Protein AF-A0AA86DYF2-F1 (afdb_monomer)

Solvent-accessible surface area (backbone atoms only — not comparable to full-atom values): 3297 Å² total; per-residue (Å²): 108,77,69,67,76,76,53,74,90,58,85,82,54,67,67,58,54,51,53,51,53,53,50,50,40,68,74,68,48,88,61,41,71,45,78,41,85,102,74,51,73,45,81,48,82,71,81,77,129

Secondary structure (DSSP, 8-state):
-THHHH-SS----HHHHHHHHHHHHHHH-S-EEEEETTTEEEEE-----

pLDDT: mean 76.88, std 15.62, range [42.72, 92.44]

Foldseek 3Di:
DVVCVPDPPDDDDPVVLVVVVVVVCVPVPQWDWDQDPPPGIDTDPRPDD

Structure (mmCIF, N/CA/C/O backbone):
data_AF-A0AA86DYF2-F1
#
_entry.id   AF-A0AA86DYF2-F1
#
loop_
_atom_site.group_PDB
_atom_site.id
_atom_site.type_symbol
_atom_site.label_atom_id
_atom_site.label_alt_id
_atom_site.label_comp_id
_atom_site.label_asym_id
_atom_site.label_entity_id
_atom_site.label_seq_id
_atom_site.pdbx_PDB_ins_code
_atom_site.Cartn_x
_atom_site.Cartn_y
_atom_site.Cartn_z
_atom_site.occupancy
_atom_site.B_iso_or_equiv
_atom_site.auth_seq_id
_atom_site.auth_comp_id
_atom_site.auth_asym_id
_atom_site.auth_atom_id
_atom_site.pdbx_PDB_model_num
ATOM 1 N N . MET A 1 1 ? -3.410 -20.788 -9.096 1.00 49.00 1 MET A N 1
ATOM 2 C CA . MET A 1 1 ? -3.203 -20.035 -7.834 1.00 49.00 1 MET A CA 1
ATOM 3 C C . MET A 1 1 ? -3.435 -18.550 -8.104 1.00 49.00 1 MET A C 1
ATOM 5 O O . MET A 1 1 ? -3.495 -18.182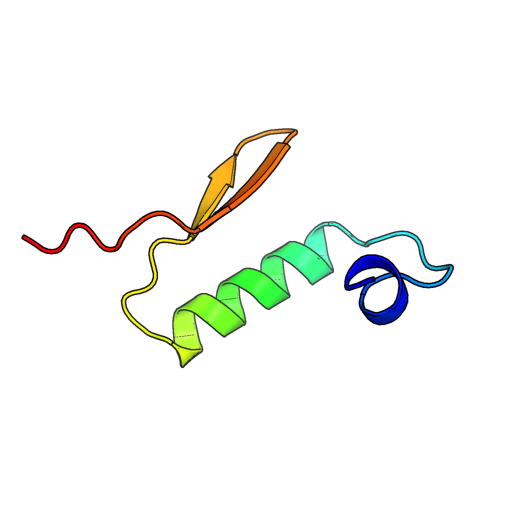 -9.266 1.00 49.00 1 MET A O 1
ATOM 9 N N . PHE A 1 2 ? -3.619 -17.686 -7.093 1.00 42.72 2 PHE A N 1
ATOM 10 C CA . PHE A 1 2 ? -3.774 -16.229 -7.326 1.00 42.72 2 PHE A CA 1
ATOM 11 C C . PHE A 1 2 ? -2.630 -15.658 -8.184 1.00 42.72 2 PHE A C 1
ATOM 13 O O . PHE A 1 2 ? -2.835 -14.736 -8.960 1.00 42.72 2 PHE A O 1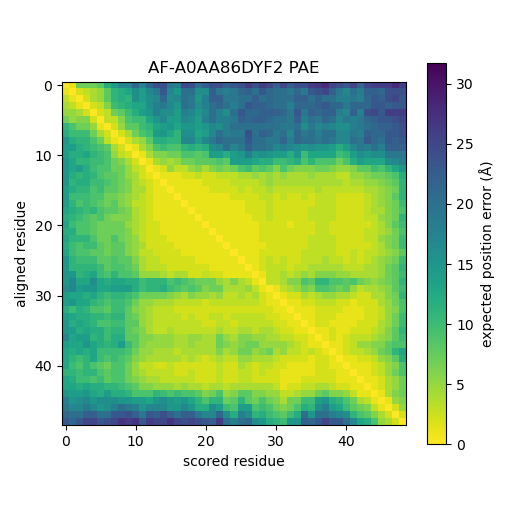
ATOM 20 N N . GLU A 1 3 ? -1.453 -16.270 -8.085 1.00 43.31 3 GLU A N 1
ATOM 21 C CA . GLU A 1 3 ? -0.262 -16.006 -8.893 1.00 43.31 3 GLU A CA 1
ATOM 22 C C . GLU A 1 3 ? -0.522 -16.091 -10.412 1.00 43.31 3 GLU A C 1
ATOM 24 O O . GLU A 1 3 ? -0.014 -15.243 -11.142 1.00 43.31 3 GLU A O 1
ATOM 29 N N . ASP A 1 4 ? -1.397 -16.998 -10.871 1.00 43.22 4 ASP A N 1
ATOM 30 C CA . ASP A 1 4 ? -1.733 -17.187 -12.297 1.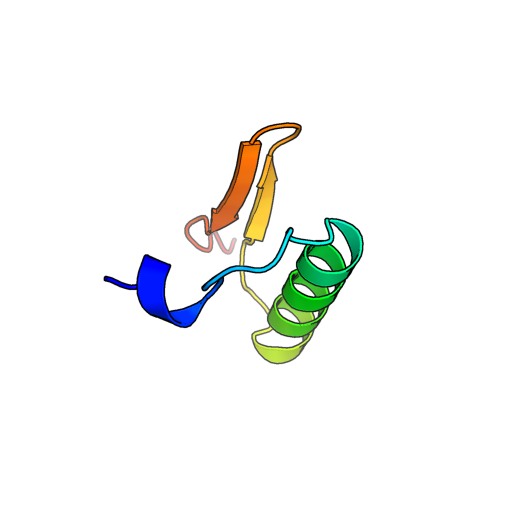00 43.22 4 ASP A CA 1
ATOM 31 C C . ASP A 1 4 ? -2.605 -16.052 -12.865 1.00 43.22 4 ASP A C 1
ATOM 33 O O . ASP A 1 4 ? -2.683 -15.872 -14.074 1.00 43.22 4 ASP A O 1
ATOM 37 N N . TYR A 1 5 ? -3.290 -15.284 -12.007 1.00 53.50 5 TYR A N 1
ATOM 38 C CA . TYR A 1 5 ? -4.210 -14.223 -12.440 1.00 53.50 5 TYR A CA 1
ATOM 39 C C . TYR A 1 5 ? -3.598 -12.827 -12.414 1.00 53.50 5 TYR A C 1
ATOM 41 O O . TYR A 1 5 ? -4.144 -11.921 -13.042 1.00 53.50 5 TYR A O 1
ATOM 49 N N . VAL A 1 6 ? -2.523 -12.612 -11.653 1.00 54.88 6 VAL A N 1
ATOM 50 C CA . VAL A 1 6 ? -2.053 -11.245 -11.400 1.00 54.88 6 VAL A CA 1
ATOM 51 C C . VAL A 1 6 ? -0.863 -10.878 -12.289 1.00 54.88 6 VAL A C 1
ATOM 53 O O . VAL A 1 6 ? -0.779 -9.722 -12.697 1.00 54.88 6 VAL A O 1
ATOM 56 N N . TYR A 1 7 ? 0.021 -11.821 -12.640 1.00 55.69 7 TYR A N 1
ATOM 57 C CA . TYR A 1 7 ? 1.300 -11.487 -13.286 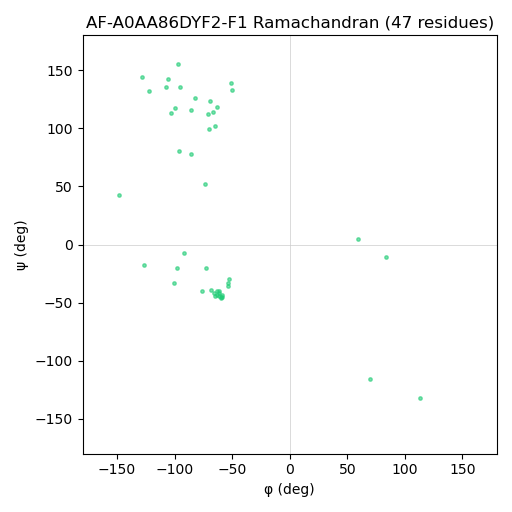1.00 55.69 7 TYR A CA 1
ATOM 58 C C . TYR A 1 7 ? 1.809 -12.553 -14.267 1.00 55.69 7 TYR A C 1
ATOM 60 O O . TYR A 1 7 ? 2.998 -12.872 -14.267 1.00 55.69 7 TYR A O 1
ATOM 68 N N . ASP A 1 8 ? 0.928 -13.113 -15.099 1.00 49.59 8 ASP A N 1
ATOM 69 C CA . ASP A 1 8 ? 1.354 -14.040 -16.151 1.00 49.59 8 ASP A CA 1
ATOM 70 C C . ASP A 1 8 ? 2.235 -13.304 -17.186 1.00 49.59 8 ASP A C 1
ATOM 72 O O . ASP A 1 8 ? 1.760 -12.512 -17.998 1.00 49.59 8 ASP A O 1
ATOM 76 N N . GLY A 1 9 ? 3.553 -13.503 -17.094 1.00 55.97 9 GLY A N 1
ATOM 77 C CA . GLY A 1 9 ? 4.537 -13.124 -18.113 1.00 55.97 9 GLY A CA 1
ATOM 78 C C . GLY A 1 9 ? 5.058 -11.678 -18.133 1.00 55.97 9 GLY A C 1
ATOM 79 O O . GLY A 1 9 ? 6.053 -11.434 -18.817 1.00 55.97 9 GLY A O 1
ATOM 80 N N . GLU A 1 10 ? 4.477 -10.724 -17.397 1.00 61.84 10 GLU A N 1
ATOM 81 C CA . GLU A 1 10 ? 4.899 -9.312 -17.465 1.00 61.84 10 GLU A CA 1
ATOM 82 C C . GLU A 1 10 ? 5.679 -8.811 -16.239 1.00 61.84 10 GLU A C 1
ATOM 84 O O . GLU A 1 10 ? 5.308 -9.012 -15.080 1.00 61.84 10 GLU A O 1
ATOM 89 N N . ALA A 1 11 ? 6.770 -8.083 -16.502 1.00 64.75 11 ALA A N 1
ATOM 90 C CA . ALA A 1 11 ? 7.539 -7.402 -15.469 1.00 64.75 11 ALA A CA 1
ATOM 91 C C . ALA A 1 11 ? 6.679 -6.324 -14.787 1.00 64.75 11 ALA A C 1
ATOM 93 O O . ALA A 1 11 ? 6.260 -5.345 -15.405 1.00 64.75 11 ALA A O 1
ATOM 94 N N . ILE A 1 12 ? 6.451 -6.473 -13.481 1.00 69.69 12 ILE A N 1
ATOM 95 C CA . ILE A 1 12 ? 5.619 -5.550 -12.703 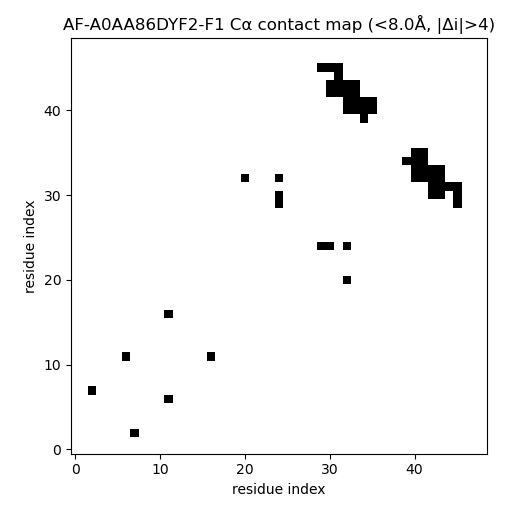1.00 69.69 12 ILE A CA 1
ATOM 96 C C . ILE A 1 12 ? 6.286 -4.178 -12.632 1.00 69.69 12 ILE A C 1
ATOM 98 O O . ILE A 1 12 ? 7.302 -3.983 -11.957 1.00 69.69 12 ILE A O 1
ATOM 102 N N . ASN A 1 13 ? 5.660 -3.179 -13.251 1.00 78.56 13 ASN A N 1
ATOM 103 C CA . ASN A 1 13 ? 6.041 -1.795 -13.030 1.00 78.56 13 ASN A CA 1
ATOM 104 C C . ASN A 1 13 ? 5.618 -1.367 -11.613 1.00 78.56 13 ASN A C 1
ATOM 106 O O . ASN A 1 13 ? 4.430 -1.225 -11.309 1.00 78.56 13 ASN A O 1
ATOM 110 N N . LYS A 1 14 ? 6.605 -1.122 -10.743 1.00 78.50 14 LYS A N 1
ATOM 111 C CA . LYS A 1 14 ? 6.396 -0.703 -9.345 1.00 78.50 14 LYS A CA 1
ATOM 112 C C . LYS A 1 14 ? 5.494 0.534 -9.222 1.00 78.50 14 LYS A C 1
ATOM 114 O O . LYS A 1 14 ? 4.724 0.626 -8.266 1.00 78.50 14 LYS A O 1
ATOM 119 N N . SER A 1 15 ? 5.541 1.450 -10.192 1.00 81.62 15 SER A N 1
ATOM 120 C CA . SER A 1 15 ? 4.683 2.640 -10.230 1.00 81.62 15 SER A CA 1
ATOM 121 C C . SER A 1 15 ? 3.219 2.284 -10.482 1.00 81.62 15 SER A C 1
ATOM 123 O O . SER A 1 15 ? 2.333 2.849 -9.845 1.00 81.62 15 SER A O 1
ATOM 125 N N . VAL A 1 16 ? 2.952 1.312 -11.361 1.00 83.25 16 VAL A N 1
ATOM 126 C CA . VAL A 1 16 ? 1.590 0.828 -11.644 1.00 83.25 16 VAL A CA 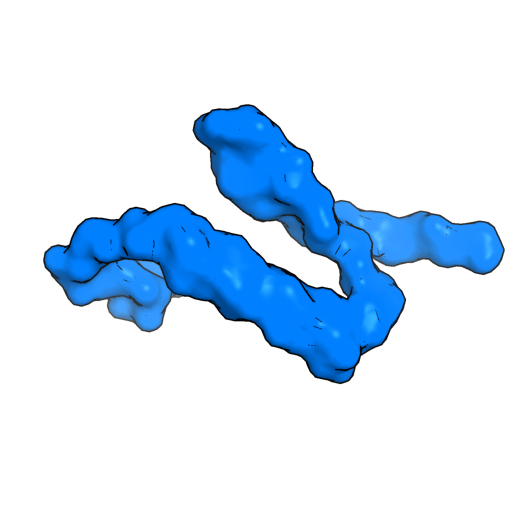1
ATOM 127 C C . VAL A 1 16 ? 0.999 0.159 -10.405 1.00 83.25 16 VAL A C 1
ATOM 129 O O . VAL A 1 16 ? -0.126 0.478 -10.019 1.00 83.25 16 VAL A O 1
ATOM 132 N N . LEU A 1 17 ? 1.783 -0.684 -9.722 1.00 84.25 17 LEU A N 1
ATOM 133 C CA . LEU A 1 17 ? 1.376 -1.304 -8.459 1.00 84.25 17 LEU A CA 1
ATOM 134 C C . LEU A 1 17 ? 1.057 -0.248 -7.390 1.00 84.25 17 LEU A C 1
ATOM 136 O O . LEU A 1 17 ? 0.026 -0.329 -6.728 1.00 84.25 17 LEU A O 1
ATOM 140 N N . HIS A 1 18 ? 1.901 0.777 -7.244 1.00 86.75 18 HIS A N 1
ATOM 141 C CA . HIS A 1 18 ? 1.657 1.861 -6.292 1.00 86.75 18 HIS A CA 1
ATOM 142 C C . HIS A 1 18 ? 0.345 2.610 -6.576 1.00 86.75 18 HIS A C 1
ATOM 144 O O . HIS A 1 18 ? -0.464 2.806 -5.668 1.00 86.75 18 HIS A O 1
ATOM 150 N N . VAL A 1 19 ? 0.089 2.968 -7.839 1.00 89.62 19 VAL A N 1
ATOM 151 C CA . VAL A 1 19 ? -1.153 3.647 -8.246 1.00 89.62 19 VAL A CA 1
ATOM 152 C C . VAL A 1 19 ? -2.381 2.770 -8.000 1.00 89.62 19 VAL A C 1
ATOM 154 O O . VAL A 1 19 ? -3.403 3.270 -7.529 1.00 89.62 19 VAL A O 1
ATOM 157 N N . ALA A 1 20 ? -2.293 1.466 -8.272 1.00 88.75 20 ALA A N 1
ATOM 158 C CA . ALA A 1 20 ? -3.377 0.530 -7.989 1.00 88.75 20 ALA A CA 1
ATOM 159 C C . ALA A 1 20 ? -3.722 0.500 -6.490 1.00 88.75 20 ALA A C 1
ATOM 161 O O . ALA A 1 20 ? -4.891 0.624 -6.129 1.00 88.75 20 ALA A O 1
ATOM 162 N N . ILE A 1 21 ? -2.716 0.444 -5.610 1.00 89.75 21 ILE A N 1
ATOM 163 C CA . ILE A 1 21 ? -2.927 0.486 -4.155 1.00 89.75 21 ILE A CA 1
ATOM 164 C C . ILE A 1 21 ? -3.582 1.802 -3.711 1.00 89.75 21 ILE A C 1
ATOM 166 O O . ILE A 1 21 ? -4.484 1.778 -2.872 1.00 89.75 21 ILE A O 1
ATOM 170 N N . LEU A 1 22 ? -3.190 2.949 -4.280 1.00 89.75 22 LEU A N 1
ATOM 171 C CA . LEU A 1 22 ? -3.834 4.236 -3.981 1.00 89.75 22 LEU A CA 1
ATOM 172 C C . LEU A 1 22 ? -5.320 4.244 -4.368 1.00 89.75 22 LEU A C 1
ATOM 174 O O . LEU A 1 22 ? -6.148 4.715 -3.589 1.00 89.75 22 LEU A O 1
ATOM 178 N N . ARG A 1 23 ? -5.673 3.683 -5.532 1.00 92.44 23 ARG A N 1
ATOM 179 C CA . ARG A 1 23 ? -7.073 3.561 -5.976 1.00 92.44 23 ARG A CA 1
ATOM 180 C C . ARG A 1 23 ? -7.887 2.680 -5.034 1.00 92.44 23 ARG A C 1
ATOM 182 O O . ARG A 1 23 ? -8.989 3.060 -4.652 1.00 92.44 23 ARG A O 1
ATOM 189 N N . ILE A 1 24 ? -7.326 1.549 -4.608 1.00 90.62 24 ILE A N 1
ATOM 190 C CA . ILE A 1 24 ? -7.977 0.634 -3.660 1.00 90.62 24 ILE A CA 1
ATOM 191 C C . ILE A 1 24 ? -8.235 1.348 -2.323 1.00 90.62 24 ILE A C 1
ATOM 193 O O . ILE A 1 24 ? -9.345 1.277 -1.799 1.00 90.62 24 ILE A O 1
ATOM 197 N N . LYS A 1 25 ? -7.255 2.106 -1.805 1.00 89.25 25 LYS A N 1
ATOM 198 C CA . LYS A 1 25 ? -7.425 2.930 -0.592 1.00 89.25 25 LYS A CA 1
ATOM 199 C C . LYS A 1 25 ? -8.548 3.957 -0.731 1.00 89.25 25 LYS A C 1
ATOM 201 O O . LYS A 1 25 ? -9.343 4.115 0.186 1.00 89.25 25 LYS A O 1
ATOM 206 N N . GLN A 1 26 ? -8.629 4.637 -1.874 1.00 88.69 26 GLN A N 1
ATOM 207 C CA . GLN A 1 26 ? -9.681 5.623 -2.134 1.00 88.69 26 GLN A CA 1
ATOM 208 C C . GLN A 1 26 ? -11.075 4.989 -2.221 1.00 88.69 26 GLN A C 1
ATOM 210 O O . GLN A 1 26 ? -12.026 5.545 -1.685 1.00 88.69 26 GLN A O 1
ATOM 215 N N . GLN A 1 27 ? -11.200 3.836 -2.884 1.00 91.81 27 GLN A N 1
ATOM 216 C CA . GLN A 1 27 ? -12.491 3.183 -3.124 1.00 91.81 27 GLN A CA 1
ATOM 217 C C . GLN A 1 27 ? -13.054 2.481 -1.889 1.00 91.81 27 GLN A C 1
ATOM 219 O O . GLN A 1 27 ? -14.257 2.531 -1.652 1.00 91.81 27 GLN A O 1
ATOM 224 N N . LEU A 1 28 ? -12.199 1.814 -1.111 1.00 87.81 28 LEU A N 1
ATOM 225 C CA . LEU A 1 28 ? -12.631 1.016 0.039 1.00 87.81 28 LEU A CA 1
ATOM 226 C C . LEU A 1 28 ? -12.637 1.812 1.354 1.00 87.81 28 LEU A C 1
ATOM 228 O O . LEU A 1 28 ? -13.102 1.315 2.378 1.00 87.81 28 LEU A O 1
ATOM 232 N N . GLY A 1 29 ? -12.133 3.048 1.349 1.00 81.12 29 GLY A N 1
ATOM 233 C CA . GLY A 1 29 ? -12.119 3.910 2.525 1.00 81.12 29 GLY A CA 1
ATOM 234 C C . GLY A 1 29 ? -11.152 3.412 3.600 1.00 81.12 29 GLY A C 1
ATOM 235 O O . GLY A 1 29 ? -9.941 3.412 3.395 1.00 81.12 29 GLY A O 1
ATOM 236 N N . LYS A 1 30 ? -11.671 3.027 4.774 1.00 79.56 30 LYS A N 1
ATOM 237 C CA . LYS A 1 30 ? -10.899 2.731 5.997 1.00 79.56 30 LYS A CA 1
ATOM 238 C C . LYS A 1 30 ? -10.122 1.400 5.946 1.00 79.56 30 LYS A C 1
ATOM 240 O O . LYS A 1 30 ? -10.240 0.567 6.839 1.00 79.56 30 LYS A O 1
ATOM 245 N N . ILE A 1 31 ? -9.322 1.185 4.908 1.00 86.75 31 ILE A N 1
ATOM 246 C CA . ILE A 1 31 ? -8.434 0.026 4.801 1.00 86.75 31 ILE A CA 1
ATOM 247 C C . ILE A 1 31 ? -7.037 0.389 5.295 1.00 86.75 31 ILE A C 1
ATOM 249 O O . ILE A 1 31 ? -6.482 1.431 4.940 1.00 86.75 31 ILE A O 1
ATOM 253 N N . ASN A 1 32 ? -6.438 -0.497 6.086 1.00 89.31 32 ASN A N 1
ATOM 254 C CA . ASN A 1 32 ? -5.072 -0.321 6.551 1.00 89.31 32 ASN A CA 1
ATOM 255 C C . ASN A 1 32 ? -4.102 -1.090 5.644 1.00 89.31 32 ASN A C 1
ATOM 257 O O . ASN A 1 32 ? -3.710 -2.212 5.950 1.00 89.31 32 ASN A O 1
ATOM 261 N N . ILE A 1 33 ? -3.759 -0.505 4.493 1.00 90.56 33 ILE A N 1
ATOM 262 C CA . ILE A 1 33 ? -2.685 -1.028 3.637 1.00 90.56 33 ILE A CA 1
ATOM 263 C C . ILE A 1 33 ? -1.420 -0.210 3.880 1.00 90.56 33 ILE A C 1
ATOM 265 O O . ILE A 1 33 ? -1.373 0.982 3.563 1.00 90.56 33 ILE A O 1
ATOM 269 N N . GLU A 1 34 ? -0.369 -0.853 4.365 1.00 89.56 34 GLU A N 1
ATOM 270 C CA . GLU A 1 34 ? 0.931 -0.222 4.581 1.00 89.56 34 GLU A CA 1
ATOM 271 C C . GLU A 1 34 ? 1.936 -0.659 3.519 1.00 89.56 34 GLU A C 1
ATOM 273 O O . GLU A 1 34 ? 1.939 -1.810 3.086 1.00 89.56 34 GLU A O 1
ATOM 278 N N . ASN A 1 35 ? 2.792 0.271 3.091 1.00 89.38 35 ASN A N 1
ATOM 279 C CA . ASN A 1 35 ? 3.956 -0.072 2.285 1.00 89.38 35 ASN A CA 1
ATOM 280 C C . ASN A 1 35 ? 5.072 -0.539 3.222 1.00 89.38 35 ASN A C 1
ATOM 282 O O . ASN A 1 35 ? 5.443 0.182 4.145 1.00 89.38 35 ASN A O 1
ATOM 286 N N . VAL A 1 36 ? 5.611 -1.725 2.965 1.00 89.12 36 VAL A N 1
ATOM 287 C CA . VAL A 1 36 ? 6.805 -2.231 3.632 1.00 89.12 36 VAL A CA 1
ATOM 288 C C . VAL A 1 36 ? 7.961 -2.084 2.656 1.00 89.12 36 VAL A C 1
ATOM 290 O O . VAL A 1 36 ? 8.005 -2.744 1.611 1.00 89.12 36 VAL A O 1
ATOM 293 N N . THR A 1 37 ? 8.906 -1.210 2.995 1.00 83.00 37 THR A N 1
ATOM 294 C CA . THR A 1 37 ? 10.076 -0.919 2.165 1.00 83.00 37 THR A CA 1
ATOM 295 C C . THR A 1 37 ? 10.776 -2.211 1.741 1.00 83.00 37 THR A C 1
ATOM 297 O O . THR A 1 37 ? 10.997 -3.110 2.553 1.00 83.00 37 THR A O 1
ATOM 300 N N . ASN A 1 38 ? 11.102 -2.316 0.450 1.00 83.19 38 ASN A N 1
ATOM 301 C CA . ASN A 1 38 ? 11.741 -3.483 -0.176 1.00 83.19 38 ASN A CA 1
ATOM 302 C C . ASN A 1 38 ? 10.967 -4.814 -0.080 1.00 83.19 38 ASN A C 1
ATOM 304 O O . ASN A 1 38 ? 11.482 -5.825 -0.544 1.00 83.19 38 ASN A O 1
ATOM 308 N N . SER A 1 39 ? 9.747 -4.820 0.469 1.00 84.56 39 SER A N 1
ATOM 309 C CA . SER A 1 39 ? 8.964 -6.045 0.710 1.00 84.56 39 SER A CA 1
ATOM 310 C C . SER A 1 39 ? 7.555 -6.002 0.107 1.00 84.56 39 SER A C 1
ATOM 312 O O . SER A 1 39 ? 6.940 -7.046 -0.075 1.00 84.56 39 SER A O 1
ATOM 314 N N . GLY A 1 40 ? 7.040 -4.818 -0.244 1.00 87.44 40 GLY A N 1
ATOM 315 C CA . GLY A 1 40 ? 5.757 -4.661 -0.934 1.00 87.44 40 GLY A CA 1
ATOM 316 C C . GLY A 1 40 ? 4.703 -3.982 -0.068 1.00 87.44 40 GLY A C 1
ATOM 317 O O . GLY A 1 40 ? 4.962 -2.926 0.506 1.00 87.44 40 GLY A O 1
ATOM 318 N N . TYR A 1 41 ? 3.498 -4.549 -0.014 1.00 89.88 41 TYR A N 1
ATOM 319 C CA . TYR A 1 41 ? 2.381 -4.004 0.757 1.00 89.88 41 TYR A CA 1
ATOM 320 C C . TYR A 1 41 ? 1.783 -5.068 1.668 1.00 89.88 41 TYR A C 1
ATOM 322 O O . TYR A 1 41 ? 1.680 -6.229 1.281 1.00 89.88 41 TYR A O 1
ATOM 330 N N . VAL A 1 42 ? 1.350 -4.654 2.856 1.00 91.12 42 VAL A N 1
ATOM 331 C CA . VAL A 1 42 ? 0.664 -5.516 3.820 1.00 91.12 42 VAL A CA 1
ATOM 332 C C . VAL A 1 42 ? -0.707 -4.938 4.144 1.00 91.12 42 VAL A C 1
ATOM 334 O O . VAL A 1 42 ? -0.837 -3.744 4.414 1.00 91.12 42 VAL A O 1
ATOM 337 N N . LEU A 1 43 ? -1.733 -5.788 4.110 1.00 91.25 43 LEU A N 1
ATOM 338 C CA . LEU A 1 43 ? -3.047 -5.466 4.652 1.00 91.25 43 LEU A CA 1
ATOM 339 C C . LEU A 1 43 ? -3.033 -5.792 6.144 1.00 91.25 43 LEU A C 1
ATOM 341 O O . LEU A 1 43 ? -2.875 -6.949 6.531 1.00 91.25 43 LEU A O 1
ATOM 345 N N . LYS A 1 44 ? -3.189 -4.773 6.980 1.00 87.62 44 LYS A N 1
ATOM 346 C CA . LYS A 1 44 ? -3.307 -4.926 8.425 1.00 87.62 44 LYS A CA 1
ATOM 347 C C . LYS A 1 44 ? -4.773 -4.931 8.854 1.00 87.62 44 LYS A C 1
ATOM 349 O O . LYS A 1 44 ? -5.616 -4.343 8.168 1.00 87.62 44 LYS A O 1
ATOM 354 N N . PRO A 1 45 ? -5.084 -5.543 10.011 1.00 82.00 45 PRO A N 1
ATOM 355 C CA . PRO A 1 45 ? -6.369 -5.347 10.659 1.00 82.00 45 PRO A CA 1
ATOM 356 C C . PRO A 1 45 ? -6.661 -3.852 10.806 1.00 82.00 45 PRO A C 1
ATOM 358 O O . PRO A 1 45 ? -5.770 -3.061 11.134 1.00 82.00 45 PRO A O 1
ATOM 361 N N . TYR A 1 46 ? -7.906 -3.459 10.554 1.00 72.44 46 TYR A N 1
ATOM 362 C CA . TYR A 1 46 ? -8.350 -2.108 10.856 1.00 72.44 46 TYR A CA 1
ATOM 363 C C . TYR A 1 46 ? -8.425 -1.955 12.381 1.00 72.44 46 TYR A C 1
ATOM 365 O O . TYR A 1 46 ? -9.373 -2.414 13.011 1.00 72.44 46 TYR A O 1
ATO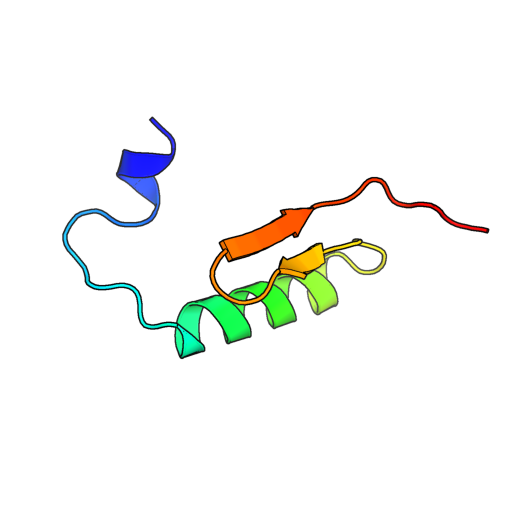M 373 N N . SER A 1 47 ? -7.404 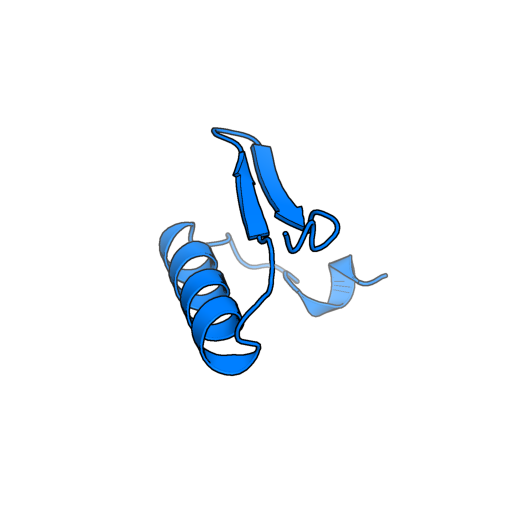-1.345 12.980 1.00 66.44 47 SER A N 1
ATOM 374 C CA . SER A 1 47 ? -7.441 -0.875 14.364 1.00 66.44 47 SER A CA 1
ATOM 375 C C . SER A 1 47 ? -8.058 0.523 14.363 1.00 66.44 47 SER A C 1
ATOM 377 O O . SER A 1 47 ? -7.346 1.525 14.347 1.00 66.44 47 SER A O 1
ATOM 379 N N . GLY A 1 48 ? -9.382 0.592 14.245 1.00 63.50 48 GLY A N 1
ATOM 380 C CA . GLY A 1 48 ? -10.098 1.822 14.565 1.00 63.50 48 GLY A CA 1
ATOM 381 C C . GLY A 1 48 ? -10.032 2.055 16.072 1.00 63.50 48 GLY A C 1
ATOM 382 O O . GLY A 1 48 ? -10.415 1.161 16.826 1.00 63.50 48 GLY A O 1
ATOM 383 N N . GLU A 1 49 ? -9.523 3.216 16.481 1.00 53.75 49 GLU A N 1
ATOM 384 C CA . GLU A 1 49 ? -9.989 3.877 17.708 1.00 53.75 49 GLU A CA 1
ATOM 385 C C . GLU A 1 49 ? -11.402 4.432 17.484 1.00 53.75 49 GLU A C 1
ATOM 387 O O . GLU A 1 49 ? -11.688 4.888 16.344 1.00 53.75 49 GLU A O 1
#

Nearest PDB structures (foldseek):
  7cx5-assembly1_A  TM=7.711E-01  e=5.621E-01  Bacillus subtilis subsp. subtilis str. 168
  6wq2-assembly1_B  TM=3.450E-01  e=1.224E+00  Sulfolobus islandicus filamentous virus
  5ujm-assembly1_B  TM=3.723E-01  e=1.743E+00  Homo sapiens
  5c8h-assembly1_A  TM=3.129E-01  e=1.743E+00  Homo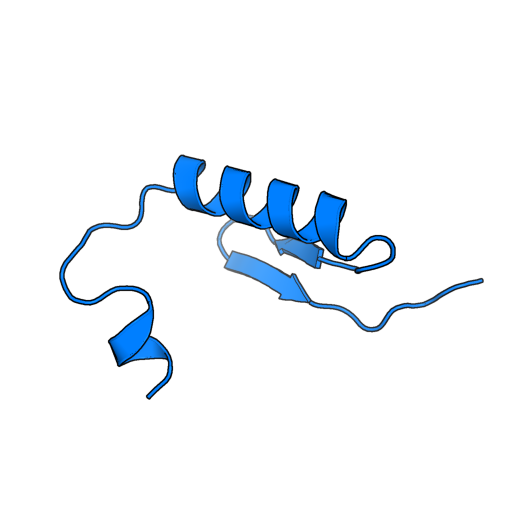 sapiens

Mean predicted aligned error: 8.28 Å

Radius of gyration: 12.65 Å; Cα contacts (8 Å, |Δi|>4): 28; chains: 1; bounding box: 24×26×36 Å

Organism: Sulfurospirillum multivorans (strain DM 12446 / JCM 15788 / NBRC 109480) (NCBI:txid1150621)

Sequence (49 aa):
MFEDYVYDGEAINKSVLHVAILRIKQQLGKINIENVTNSGYVLKPYSGE